Protein AF-A0A921FYN6-F1 (afdb_monomer)

Mean predicted aligned error: 5.29 Å

Structure (mmCIF, N/CA/C/O backbone):
data_AF-A0A921FYN6-F1
#
_entry.id   AF-A0A921FYN6-F1
#
loop_
_atom_site.group_PDB
_atom_site.id
_atom_site.type_symbol
_atom_site.label_atom_id
_atom_site.label_alt_id
_atom_site.label_comp_id
_atom_site.label_asym_id
_atom_site.label_entity_id
_atom_site.label_seq_id
_atom_site.pdbx_PDB_ins_code
_atom_site.Cartn_x
_atom_site.Cartn_y
_atom_site.Cartn_z
_atom_site.o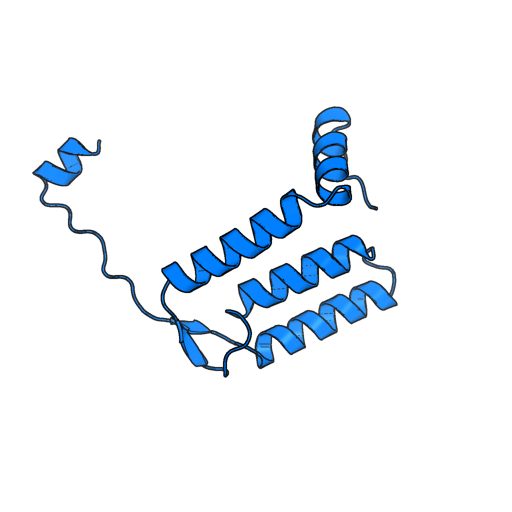ccupancy
_atom_site.B_iso_or_equiv
_atom_site.auth_seq_id
_atom_site.auth_comp_id
_atom_site.auth_asym_id
_atom_site.auth_atom_id
_atom_site.pdbx_PDB_model_num
ATOM 1 N N . ALA A 1 1 ? 32.890 8.183 5.457 1.00 69.12 1 ALA A N 1
ATOM 2 C CA . ALA A 1 1 ? 32.228 7.034 4.801 1.00 69.12 1 ALA A CA 1
ATOM 3 C C . ALA A 1 1 ? 31.982 7.295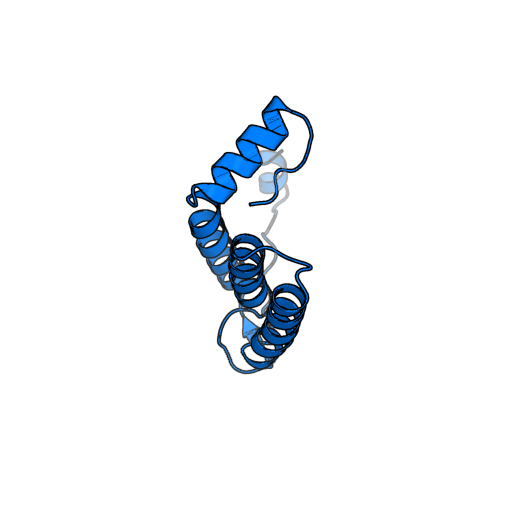 3.312 1.00 69.12 1 ALA A C 1
ATOM 5 O O . ALA A 1 1 ? 32.582 6.605 2.505 1.00 69.12 1 ALA A O 1
ATOM 6 N N . ALA A 1 2 ? 31.196 8.311 2.932 1.00 75.25 2 ALA A N 1
ATOM 7 C CA . ALA A 1 2 ? 30.906 8.604 1.518 1.00 75.25 2 ALA A CA 1
ATOM 8 C C . ALA A 1 2 ? 32.148 8.959 0.667 1.00 75.25 2 ALA A C 1
ATOM 10 O O . ALA A 1 2 ? 32.279 8.459 -0.442 1.00 75.25 2 ALA A O 1
ATOM 11 N N . ILE A 1 3 ? 33.086 9.750 1.208 1.00 80.94 3 ILE A N 1
ATOM 12 C CA . ILE A 1 3 ? 34.342 10.118 0.518 1.00 80.94 3 ILE A CA 1
ATOM 13 C C . ILE A 1 3 ? 35.207 8.878 0.242 1.00 80.94 3 ILE A C 1
ATOM 15 O O . ILE A 1 3 ? 35.655 8.679 -0.876 1.00 80.94 3 ILE A O 1
ATOM 19 N N . ALA A 1 4 ? 35.336 7.977 1.220 1.00 86.44 4 ALA A N 1
ATOM 20 C CA . ALA A 1 4 ? 36.095 6.737 1.054 1.00 86.44 4 ALA A CA 1
ATOM 21 C C . ALA A 1 4 ? 35.503 5.815 -0.031 1.00 86.44 4 ALA A C 1
ATOM 23 O O . ALA A 1 4 ? 36.248 5.205 -0.786 1.00 86.44 4 ALA A O 1
ATOM 24 N N . LEU A 1 5 ? 34.171 5.737 -0.150 1.00 83.25 5 LEU A N 1
ATOM 25 C CA . LEU A 1 5 ? 33.514 4.991 -1.232 1.00 83.25 5 LEU A CA 1
ATOM 26 C C . LEU A 1 5 ? 33.785 5.620 -2.606 1.00 83.25 5 LEU A C 1
ATOM 28 O O . LEU A 1 5 ? 34.020 4.898 -3.573 1.00 83.25 5 LEU A O 1
ATOM 32 N N . PHE A 1 6 ? 33.774 6.953 -2.686 1.00 84.56 6 PHE A N 1
ATOM 33 C CA . PHE A 1 6 ? 34.093 7.680 -3.913 1.00 84.56 6 PHE A CA 1
ATOM 34 C C . PHE A 1 6 ? 35.548 7.451 -4.346 1.00 84.56 6 PHE A C 1
ATOM 36 O O . PHE A 1 6 ? 35.785 7.084 -5.495 1.00 84.56 6 PHE A O 1
ATOM 43 N N . ASP A 1 7 ? 36.499 7.565 -3.416 1.00 90.69 7 ASP A N 1
ATOM 44 C CA . ASP A 1 7 ? 37.930 7.355 -3.677 1.00 90.69 7 ASP A CA 1
ATOM 45 C C . ASP A 1 7 ? 38.245 5.905 -4.088 1.00 90.69 7 ASP A C 1
ATOM 47 O O . ASP A 1 7 ? 39.160 5.657 -4.870 1.00 90.69 7 ASP A O 1
ATOM 51 N N . MET A 1 8 ? 37.449 4.936 -3.621 1.00 91.00 8 MET A N 1
ATOM 52 C CA . MET A 1 8 ? 37.520 3.527 -4.037 1.00 91.00 8 MET A CA 1
ATOM 53 C C . MET A 1 8 ? 36.844 3.250 -5.393 1.00 91.00 8 MET A C 1
ATOM 55 O O . MET A 1 8 ? 36.764 2.096 -5.815 1.00 91.00 8 MET A O 1
ATOM 59 N N . GLY A 1 9 ? 36.349 4.281 -6.086 1.00 88.88 9 GLY A N 1
ATOM 60 C CA . GLY A 1 9 ? 35.737 4.149 -7.407 1.00 88.88 9 GLY A CA 1
ATOM 61 C C . GLY A 1 9 ? 34.361 3.485 -7.384 1.00 88.88 9 GLY A C 1
ATOM 62 O O . GLY A 1 9 ? 33.988 2.821 -8.356 1.00 88.88 9 GLY A O 1
ATOM 63 N N . TYR A 1 10 ? 33.607 3.636 -6.288 1.00 85.88 10 TYR A N 1
ATOM 64 C CA . TYR A 1 10 ? 32.267 3.066 -6.166 1.00 85.88 10 TYR A CA 1
ATOM 65 C C . TYR A 1 10 ? 31.375 3.484 -7.341 1.00 85.88 10 TYR A C 1
ATOM 67 O O . TYR A 1 10 ? 31.162 4.670 -7.605 1.00 85.88 10 TYR A O 1
ATOM 75 N N . LYS A 1 11 ? 30.802 2.488 -8.018 1.00 83.44 11 LYS A N 1
ATOM 76 C CA . LYS A 1 11 ? 29.727 2.666 -8.992 1.00 83.44 11 LYS A CA 1
ATOM 77 C C . LYS A 1 11 ? 28.443 2.137 -8.383 1.00 83.44 11 LYS A C 1
ATOM 79 O O . LYS A 1 11 ? 28.416 1.014 -7.885 1.00 83.44 11 LYS A O 1
ATOM 84 N N . ALA A 1 12 ? 27.387 2.943 -8.441 1.00 81.56 12 ALA A N 1
ATOM 85 C CA . ALA A 1 12 ? 26.071 2.490 -8.021 1.00 81.56 12 ALA A CA 1
ATOM 86 C C . ALA A 1 12 ? 25.659 1.248 -8.840 1.00 81.56 12 ALA A C 1
ATOM 88 O O . ALA A 1 12 ? 25.915 1.219 -10.051 1.00 81.56 12 ALA A O 1
ATOM 89 N N . PRO A 1 13 ? 25.049 0.231 -8.205 1.00 82.44 13 PRO A N 1
ATOM 90 C CA . PRO A 1 13 ? 24.549 -0.938 -8.914 1.00 82.44 13 PRO A CA 1
ATOM 91 C C . PRO A 1 13 ? 23.529 -0.517 -9.977 1.00 82.44 13 PRO A C 1
ATOM 93 O O . PRO A 1 13 ? 22.774 0.443 -9.791 1.00 82.44 13 PRO A O 1
ATOM 96 N N . GLN A 1 14 ? 23.523 -1.222 -11.110 1.00 81.12 14 GLN A N 1
ATOM 97 C CA . GLN A 1 14 ? 22.507 -0.996 -12.133 1.00 81.12 14 GLN A CA 1
ATOM 98 C C . GLN A 1 14 ? 21.149 -1.440 -11.599 1.00 81.12 14 GLN A C 1
ATOM 100 O O . GLN A 1 14 ? 21.019 -2.515 -11.020 1.00 81.12 14 GLN A O 1
ATOM 105 N N . ARG A 1 15 ? 20.139 -0.593 -11.797 1.00 83.62 15 ARG A N 1
ATOM 106 C CA . ARG A 1 15 ? 18.761 -0.916 -11.438 1.00 83.62 15 ARG A CA 1
ATOM 107 C C . ARG A 1 15 ? 18.235 -1.953 -12.420 1.00 83.62 15 ARG A C 1
ATOM 109 O O . ARG A 1 15 ? 18.120 -1.671 -13.612 1.00 83.62 15 ARG A O 1
ATOM 116 N N . GLU A 1 16 ? 17.930 -3.140 -11.918 1.00 88.12 16 GLU A N 1
ATOM 117 C CA . GLU A 1 16 ? 17.335 -4.206 -12.716 1.00 88.12 16 GLU A CA 1
ATOM 118 C C . GLU A 1 16 ? 15.814 -4.066 -12.763 1.00 88.12 16 GLU A C 1
ATOM 120 O O . GLU A 1 16 ? 15.176 -3.565 -11.832 1.00 88.12 16 GLU A O 1
ATOM 125 N N . LYS A 1 17 ? 15.233 -4.511 -13.878 1.00 94.94 17 LYS A N 1
ATOM 126 C CA . LYS A 1 17 ? 13.783 -4.617 -14.011 1.00 94.94 17 LYS A CA 1
ATOM 127 C C . LYS A 1 17 ? 13.322 -5.969 -13.503 1.00 94.94 17 LYS A C 1
ATOM 129 O O . LYS A 1 17 ? 13.968 -6.978 -13.772 1.00 94.94 17 LYS A O 1
ATOM 134 N N . PHE A 1 18 ? 12.172 -5.997 -12.845 1.00 95.62 18 PHE A N 1
ATOM 135 C CA . PHE A 1 18 ? 11.582 -7.229 -12.332 1.00 95.62 18 PHE A CA 1
ATOM 136 C C . PHE A 1 18 ? 10.088 -7.310 -12.656 1.00 95.62 18 PHE A C 1
ATOM 138 O O . PHE A 1 18 ? 9.429 -6.276 -12.801 1.00 95.62 18 PHE A O 1
ATOM 145 N N . PRO A 1 19 ? 9.547 -8.530 -12.813 1.00 97.25 19 PRO A N 1
ATOM 146 C CA . PRO A 1 19 ? 8.142 -8.721 -13.128 1.00 97.25 19 PRO A CA 1
ATOM 147 C C . PRO A 1 19 ? 7.263 -8.466 -11.903 1.00 97.25 19 PRO A C 1
ATOM 149 O O . PRO A 1 19 ? 7.600 -8.873 -10.791 1.00 97.25 19 PRO A O 1
ATOM 152 N N . VAL A 1 20 ? 6.096 -7.861 -12.121 1.00 97.69 20 VAL A N 1
ATOM 153 C CA . VAL A 1 20 ? 5.058 -7.700 -11.092 1.00 97.69 20 VAL A CA 1
ATOM 154 C C . VAL A 1 20 ? 3.815 -8.529 -11.397 1.00 97.69 20 VAL A C 1
ATOM 156 O O . VAL A 1 20 ? 3.557 -8.924 -12.536 1.00 97.69 20 VAL A O 1
ATOM 159 N N . THR A 1 21 ? 3.024 -8.805 -10.362 1.00 97.00 21 THR A N 1
ATOM 160 C CA . THR A 1 21 ? 1.785 -9.593 -10.474 1.00 97.00 21 THR A CA 1
ATOM 161 C C . THR A 1 21 ? 0.629 -8.799 -11.087 1.00 97.00 21 THR A C 1
ATOM 163 O O . THR A 1 21 ? -0.283 -9.386 -11.679 1.00 97.00 21 THR A O 1
ATOM 166 N N . GLY A 1 22 ? 0.672 -7.471 -10.984 1.00 96.94 22 GLY A N 1
ATOM 167 C CA . GLY A 1 22 ? -0.257 -6.558 -11.630 1.00 96.94 22 GLY A CA 1
ATOM 168 C C . GLY A 1 22 ? -1.708 -6.748 -11.185 1.00 96.94 22 GLY A C 1
ATOM 169 O O . GLY A 1 22 ? -1.993 -7.171 -10.062 1.00 96.94 22 GLY A O 1
ATOM 170 N N . ASP A 1 23 ? -2.646 -6.499 -12.096 1.00 96.44 23 ASP A N 1
ATOM 171 C CA . ASP A 1 23 ? -4.091 -6.552 -11.834 1.00 96.44 23 ASP A CA 1
ATOM 172 C C . ASP A 1 23 ? -4.553 -7.879 -11.214 1.00 96.44 23 ASP A C 1
ATOM 174 O O . ASP A 1 23 ? -5.414 -7.898 -10.332 1.00 96.44 23 ASP A O 1
ATOM 178 N N . SER A 1 24 ? -3.957 -8.996 -11.636 1.00 96.75 24 SER A N 1
ATOM 179 C CA . SER A 1 24 ? -4.298 -10.325 -11.114 1.00 96.75 24 SER A CA 1
ATOM 180 C C . SER A 1 24 ? -3.918 -10.496 -9.636 1.00 96.75 24 SER A C 1
ATOM 182 O O . SER A 1 24 ? -4.706 -11.015 -8.836 1.00 96.75 24 SER A O 1
ATOM 184 N N . GLY A 1 25 ? -2.738 -10.001 -9.248 1.00 97.06 25 GLY A N 1
ATOM 185 C CA . GLY A 1 25 ? -2.281 -9.994 -7.861 1.00 97.06 25 GLY A CA 1
ATOM 186 C C . GLY A 1 25 ? -3.117 -9.050 -7.004 1.00 97.06 25 GLY A C 1
ATOM 187 O O . GLY A 1 25 ? -3.537 -9.422 -5.907 1.00 97.06 25 GLY A O 1
ATOM 188 N N . TYR A 1 26 ? -3.434 -7.867 -7.540 1.00 97.94 26 TYR A N 1
ATOM 189 C CA . TYR A 1 26 ? -4.308 -6.901 -6.882 1.00 97.94 26 TYR A CA 1
ATOM 190 C C . TYR A 1 26 ? -5.683 -7.497 -6.569 1.00 97.94 26 TYR A C 1
ATOM 192 O O . TYR A 1 26 ? -6.131 -7.444 -5.425 1.00 97.94 26 TYR A O 1
ATOM 200 N N . ALA A 1 27 ? -6.335 -8.108 -7.564 1.00 97.62 27 ALA A N 1
ATOM 201 C CA . ALA A 1 27 ? -7.654 -8.712 -7.403 1.00 97.62 27 ALA A CA 1
ATOM 202 C C . ALA A 1 27 ? -7.650 -9.832 -6.352 1.00 97.62 27 ALA A C 1
ATOM 204 O O . ALA A 1 27 ? -8.546 -9.895 -5.513 1.00 97.62 27 ALA A O 1
ATOM 205 N N . THR A 1 28 ? -6.615 -10.675 -6.350 1.00 97.75 28 THR A N 1
ATOM 206 C CA . THR A 1 28 ? -6.473 -11.769 -5.377 1.00 97.75 28 THR A CA 1
ATOM 207 C C . THR A 1 28 ? -6.372 -11.237 -3.945 1.00 97.75 28 THR A C 1
ATOM 209 O O . THR A 1 28 ? -7.094 -11.689 -3.056 1.00 97.75 28 THR A O 1
ATOM 212 N N . MET A 1 29 ? -5.518 -10.236 -3.714 1.00 97.75 29 MET A N 1
ATOM 213 C CA . MET A 1 29 ? -5.373 -9.612 -2.394 1.00 97.75 29 MET A CA 1
ATOM 214 C C . MET A 1 29 ? -6.636 -8.855 -1.971 1.00 97.75 29 MET A C 1
ATOM 216 O O . MET A 1 29 ? -7.021 -8.903 -0.803 1.00 97.75 29 MET A O 1
ATOM 220 N N . LEU A 1 30 ? -7.305 -8.193 -2.918 1.00 97.44 30 LEU A N 1
ATOM 221 C CA . LEU A 1 30 ? -8.555 -7.484 -2.676 1.00 97.44 30 LEU A CA 1
ATOM 222 C C . LEU A 1 30 ? -9.662 -8.437 -2.218 1.00 97.44 30 LEU A C 1
ATOM 224 O O . LEU A 1 30 ? -10.337 -8.140 -1.238 1.00 97.44 30 LEU A O 1
ATOM 228 N N . LEU A 1 31 ? -9.810 -9.595 -2.868 1.00 98.06 31 LEU A N 1
ATOM 229 C CA . LEU A 1 31 ? -10.765 -10.626 -2.451 1.00 98.06 31 LEU A CA 1
ATOM 230 C C . LEU A 1 31 ? -10.501 -11.096 -1.015 1.00 98.06 31 LEU A C 1
ATOM 232 O O . LEU A 1 31 ? -11.439 -11.221 -0.230 1.00 98.06 31 LEU A O 1
ATOM 236 N N . GLY A 1 32 ? -9.232 -11.303 -0.650 1.00 97.62 32 GLY A N 1
ATOM 237 C CA . GLY A 1 32 ? -8.851 -11.649 0.721 1.00 97.62 32 GLY A CA 1
ATOM 238 C C . GLY A 1 32 ? -9.219 -10.556 1.730 1.00 97.62 32 GLY A C 1
ATOM 239 O O . GLY A 1 32 ? -9.832 -10.844 2.757 1.00 97.62 32 GLY A O 1
ATOM 240 N N . ALA A 1 33 ? -8.905 -9.296 1.420 1.00 97.75 33 ALA A N 1
ATOM 241 C CA . ALA A 1 33 ? -9.204 -8.158 2.287 1.00 97.75 33 ALA A CA 1
ATOM 242 C C . ALA A 1 33 ? -10.717 -7.944 2.474 1.00 97.75 33 ALA A C 1
ATOM 244 O O . ALA A 1 33 ? -11.179 -7.756 3.599 1.00 97.75 33 ALA A O 1
ATOM 245 N N . GLU A 1 34 ? -11.498 -8.027 1.395 1.00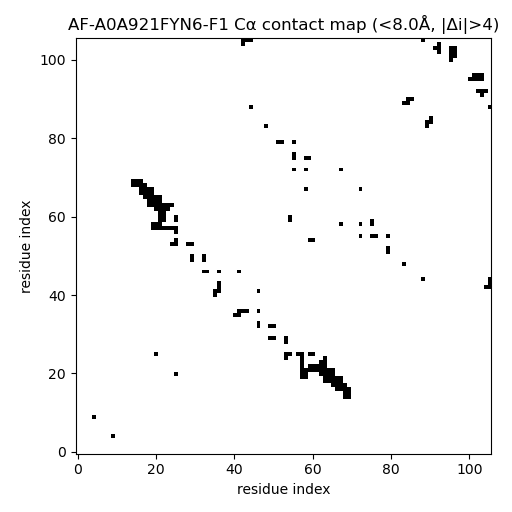 98.00 34 GLU A N 1
ATOM 246 C CA . GLU A 1 34 ? -12.964 -7.959 1.454 1.00 98.00 34 GLU A CA 1
ATOM 247 C C . GLU A 1 34 ? -13.532 -9.127 2.273 1.00 98.00 34 GLU A C 1
ATOM 249 O O . GLU A 1 34 ? -14.398 -8.927 3.122 1.00 98.00 34 GLU A O 1
ATOM 254 N N . GLY A 1 35 ? -12.987 -10.337 2.111 1.00 98.25 35 GLY A N 1
ATOM 255 C CA . GLY A 1 35 ? -13.348 -11.493 2.932 1.00 98.25 35 GLY A CA 1
ATOM 256 C C . GLY A 1 35 ? -13.132 -11.247 4.427 1.00 98.25 35 GLY A C 1
ATOM 257 O O . GLY A 1 35 ? -14.025 -11.527 5.229 1.00 98.25 35 GLY A O 1
ATOM 258 N N . MET A 1 36 ? -11.990 -10.669 4.814 1.00 97.50 36 MET A N 1
ATOM 259 C CA . MET A 1 36 ? -11.698 -10.292 6.206 1.00 97.50 36 MET A CA 1
ATOM 260 C C . MET A 1 36 ? -12.643 -9.204 6.727 1.00 97.50 36 MET A C 1
ATOM 262 O O . MET A 1 36 ? -12.996 -9.203 7.907 1.00 97.50 36 MET A O 1
ATOM 266 N N . PHE A 1 37 ? -13.049 -8.266 5.871 1.00 97.75 37 PHE A N 1
ATOM 267 C CA . PHE A 1 37 ? -13.978 -7.206 6.252 1.00 97.75 37 PHE A CA 1
ATOM 268 C C . PHE A 1 37 ? -15.383 -7.760 6.492 1.00 97.75 37 PHE A C 1
ATOM 270 O O . PHE A 1 37 ? -15.962 -7.540 7.554 1.00 97.75 37 PHE A O 1
ATOM 277 N N . LEU A 1 38 ? 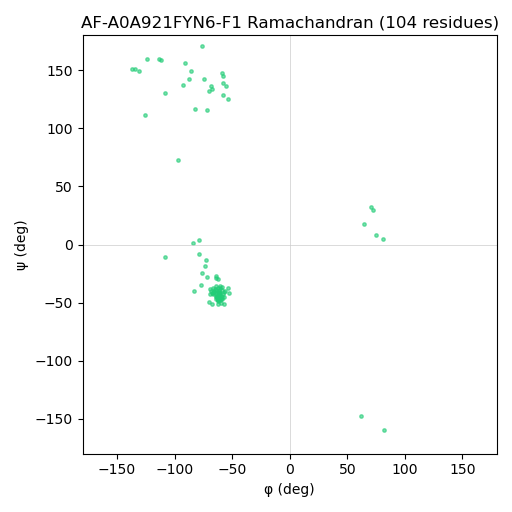-15.898 -8.554 5.550 1.00 97.69 38 LEU A N 1
ATOM 278 C CA . LEU A 1 38 ? -17.229 -9.161 5.628 1.00 97.69 38 LEU A CA 1
ATOM 279 C C . LEU A 1 38 ? -17.378 -10.126 6.810 1.00 97.69 38 LEU A C 1
ATOM 281 O O . LEU A 1 38 ? -18.463 -10.270 7.365 1.00 97.69 38 LEU A O 1
ATOM 285 N N . SER A 1 39 ? -16.286 -10.767 7.219 1.00 97.44 39 SER A N 1
ATOM 286 C CA . SER A 1 39 ? -16.239 -11.637 8.400 1.00 97.44 39 SER A CA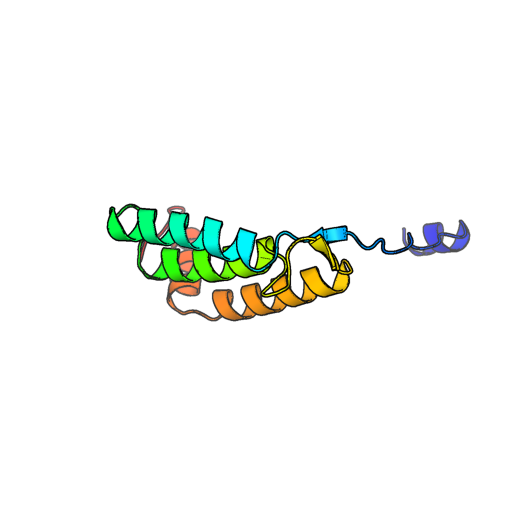 1
ATOM 287 C C . SER A 1 39 ? -16.014 -10.881 9.719 1.00 97.44 39 SER A C 1
ATOM 289 O O . SER A 1 39 ? -15.945 -11.504 10.776 1.00 97.44 39 SER A O 1
ATOM 291 N N . GLY A 1 40 ? -15.904 -9.548 9.686 1.00 95.25 40 GLY A N 1
ATOM 292 C CA . GLY A 1 40 ? -15.709 -8.703 10.867 1.00 95.25 40 GLY A CA 1
ATOM 293 C C . GLY A 1 40 ? -14.295 -8.750 11.457 1.00 95.25 40 GLY A C 1
ATOM 294 O O . GLY A 1 40 ? -14.050 -8.181 12.523 1.00 95.25 40 GLY A O 1
ATOM 295 N N . PHE A 1 41 ? -13.336 -9.394 10.781 1.00 95.56 41 PHE A N 1
ATOM 296 C CA . PHE A 1 41 ? -11.950 -9.490 11.244 1.00 95.56 41 PHE A CA 1
ATOM 297 C C . PHE A 1 41 ? -11.160 -8.197 11.096 1.00 95.56 41 PHE A C 1
ATOM 299 O O . PHE A 1 41 ? -10.138 -8.077 11.771 1.00 95.56 41 PHE A O 1
ATOM 306 N N . ILE A 1 42 ? -11.600 -7.242 10.272 1.00 96.31 42 ILE A N 1
ATOM 307 C CA . ILE A 1 42 ? -10.944 -5.942 10.056 1.00 96.31 42 ILE A CA 1
ATOM 308 C C . ILE A 1 42 ? -11.974 -4.802 10.025 1.00 96.31 42 ILE A C 1
ATOM 310 O O . ILE A 1 42 ? -13.131 -5.024 9.679 1.00 96.31 42 ILE A O 1
ATOM 314 N N . SER A 1 43 ? -11.576 -3.589 10.426 1.00 95.94 43 SER A N 1
ATOM 315 C CA . SER A 1 43 ? -12.441 -2.405 10.323 1.00 95.94 43 SER A CA 1
ATOM 316 C C . SER A 1 43 ? -12.519 -1.885 8.882 1.00 95.94 43 SER A C 1
ATOM 318 O O . SER A 1 43 ? -11.748 -2.279 8.008 1.00 95.94 43 SER A O 1
ATOM 320 N N . GLU A 1 44 ? -13.415 -0.934 8.627 1.00 96.38 44 GLU A N 1
ATOM 321 C CA . GLU A 1 44 ? -13.464 -0.225 7.342 1.00 96.38 44 GLU A CA 1
ATOM 322 C C . GLU A 1 44 ? -12.139 0.501 7.029 1.00 96.38 44 GLU A C 1
ATOM 324 O O . GLU A 1 44 ? -11.679 0.521 5.886 1.00 96.38 44 GLU A O 1
ATOM 329 N N . HIS A 1 45 ? -11.480 1.065 8.051 1.00 96.88 45 HIS A N 1
ATOM 330 C CA . HIS A 1 45 ? -10.183 1.725 7.864 1.00 96.88 45 HIS A CA 1
ATOM 331 C C . HIS A 1 45 ? -9.077 0.720 7.545 1.00 96.88 45 HIS A C 1
ATOM 333 O O . HIS A 1 45 ? -8.234 0.979 6.689 1.00 96.88 45 HIS A O 1
ATOM 339 N N . ASP A 1 46 ? -9.106 -0.448 8.188 1.00 96.69 46 ASP A N 1
ATOM 340 C CA . ASP A 1 46 ? -8.191 -1.546 7.872 1.00 96.69 46 ASP A CA 1
ATOM 341 C C . ASP A 1 46 ? -8.376 -2.014 6.419 1.00 96.69 46 ASP A C 1
ATOM 343 O O . ASP A 1 46 ? -7.388 -2.211 5.714 1.00 96.69 46 ASP A O 1
ATOM 347 N N . LEU A 1 47 ? -9.622 -2.117 5.935 1.00 97.75 47 LEU A N 1
ATOM 348 C CA . LEU A 1 47 ? -9.912 -2.438 4.534 1.00 97.75 47 LEU A CA 1
ATOM 349 C C . LEU A 1 47 ? -9.342 -1.375 3.582 1.00 97.75 47 LEU A C 1
ATOM 351 O O . LEU A 1 47 ? -8.739 -1.714 2.563 1.00 97.75 47 LEU A O 1
ATOM 355 N N . LYS A 1 48 ? -9.483 -0.085 3.912 1.00 97.31 48 LYS A N 1
ATOM 356 C CA . LYS A 1 48 ? -8.897 1.017 3.129 1.00 97.31 48 LYS A CA 1
ATOM 357 C C . LYS A 1 48 ? -7.370 0.909 3.047 1.00 97.31 48 LYS A C 1
ATOM 359 O O . LYS A 1 48 ? -6.809 1.052 1.959 1.00 97.31 48 LYS A O 1
ATOM 364 N N . ILE A 1 49 ? -6.705 0.611 4.166 1.00 97.31 49 ILE A N 1
ATOM 365 C CA . ILE A 1 49 ? -5.254 0.374 4.209 1.00 97.31 49 ILE A CA 1
ATOM 366 C C . ILE A 1 49 ? -4.887 -0.852 3.361 1.00 97.31 49 ILE A C 1
ATOM 368 O O . ILE A 1 49 ? -3.993 -0.766 2.520 1.00 97.31 49 ILE A O 1
ATOM 372 N N . ALA A 1 50 ? -5.606 -1.966 3.523 1.00 97.69 50 ALA A N 1
ATOM 373 C CA . ALA A 1 50 ? -5.367 -3.204 2.784 1.00 97.69 50 ALA A CA 1
ATOM 374 C C . ALA A 1 50 ? -5.486 -3.005 1.265 1.00 97.69 50 ALA A C 1
ATOM 376 O O . ALA A 1 50 ? -4.656 -3.513 0.518 1.00 97.69 50 ALA A O 1
ATOM 377 N N . LYS A 1 51 ? -6.449 -2.198 0.798 1.00 97.69 51 LYS A N 1
ATOM 378 C CA . LYS A 1 51 ? -6.599 -1.838 -0.624 1.00 97.69 51 LYS A CA 1
ATOM 379 C C . LYS A 1 51 ? -5.381 -1.091 -1.173 1.00 97.69 51 LYS A C 1
ATOM 381 O O . LYS A 1 51 ? -4.950 -1.382 -2.287 1.00 97.69 51 LYS A O 1
ATOM 386 N N . LYS A 1 52 ? -4.821 -0.142 -0.415 1.00 97.75 52 LYS A N 1
ATOM 387 C CA . LYS A 1 52 ? -3.601 0.585 -0.811 1.00 97.75 52 LYS A CA 1
ATOM 388 C C . LYS A 1 52 ? -2.371 -0.328 -0.788 1.00 97.75 52 LYS A C 1
ATOM 390 O O . LYS A 1 52 ? -1.604 -0.311 -1.744 1.00 97.75 52 LYS A O 1
ATOM 395 N N . LEU A 1 53 ? -2.229 -1.172 0.237 1.00 97.44 53 LEU A N 1
ATOM 396 C CA . LEU A 1 53 ? -1.154 -2.168 0.311 1.00 97.44 53 LEU A CA 1
ATOM 397 C C . LEU A 1 53 ? -1.208 -3.153 -0.859 1.00 97.44 53 LEU A C 1
ATOM 399 O O . LEU A 1 53 ? -0.195 -3.367 -1.514 1.00 97.44 53 LEU A O 1
ATOM 403 N N . ALA A 1 54 ? -2.386 -3.698 -1.165 1.00 98.00 54 ALA A N 1
ATOM 404 C CA . ALA A 1 54 ? -2.573 -4.607 -2.289 1.00 98.00 54 ALA A CA 1
ATOM 405 C C . ALA A 1 54 ? -2.149 -3.967 -3.617 1.00 98.00 54 ALA A C 1
ATOM 407 O O . ALA A 1 54 ? -1.511 -4.625 -4.429 1.00 98.00 54 ALA A O 1
ATOM 408 N N . PHE A 1 55 ? -2.478 -2.689 -3.828 1.00 97.88 55 PHE A N 1
ATOM 409 C CA . PHE A 1 55 ? -2.109 -1.960 -5.044 1.00 97.88 55 PHE A CA 1
ATOM 410 C C . PHE A 1 55 ? -0.595 -1.765 -5.171 1.00 97.88 55 PHE A C 1
ATOM 412 O O . PHE A 1 55 ? -0.042 -1.931 -6.253 1.00 97.88 55 PHE A O 1
ATOM 419 N N . VAL A 1 56 ? 0.087 -1.444 -4.071 1.00 97.75 56 VAL A N 1
ATOM 420 C CA . VAL A 1 56 ? 1.549 -1.310 -4.068 1.00 97.75 56 VAL A CA 1
ATOM 421 C C . VAL A 1 56 ? 2.211 -2.666 -4.298 1.00 97.75 56 VAL A C 1
ATOM 423 O O . VAL A 1 56 ? 3.023 -2.798 -5.205 1.00 97.75 56 VAL A O 1
ATOM 426 N N . LEU A 1 57 ? 1.828 -3.693 -3.535 1.00 97.00 57 LEU A N 1
ATOM 427 C CA . LEU A 1 57 ? 2.428 -5.030 -3.614 1.00 97.00 57 LEU A CA 1
ATOM 428 C C . LEU A 1 57 ? 2.196 -5.710 -4.967 1.00 97.00 57 LEU A C 1
ATOM 430 O O . LEU A 1 57 ? 3.002 -6.539 -5.385 1.00 97.00 57 LEU A O 1
ATOM 434 N N . SER A 1 58 ? 1.114 -5.364 -5.667 1.00 97.62 58 SER A N 1
ATOM 435 C CA . SER A 1 58 ? 0.868 -5.861 -7.018 1.00 97.62 58 SER A CA 1
ATOM 436 C C . SER A 1 58 ? 1.673 -5.137 -8.095 1.00 97.62 58 SER A C 1
ATOM 438 O O . SER A 1 58 ? 1.651 -5.560 -9.246 1.00 97.62 58 SER A O 1
ATOM 440 N N . GLY A 1 59 ? 2.374 -4.051 -7.763 1.00 96.50 59 GLY A N 1
ATOM 441 C CA . GLY A 1 59 ? 3.001 -3.176 -8.751 1.00 96.50 59 GLY A CA 1
ATOM 442 C C . GLY A 1 59 ? 1.983 -2.369 -9.555 1.00 96.50 59 GLY A C 1
ATOM 443 O O . GLY A 1 59 ? 2.198 -2.095 -10.731 1.00 96.50 59 GLY A O 1
ATOM 444 N N . GLY A 1 60 ? 0.855 -2.014 -8.936 1.00 94.06 60 GLY A N 1
ATOM 445 C CA . GLY A 1 60 ? -0.199 -1.213 -9.541 1.00 94.06 60 GLY A CA 1
ATOM 446 C C . GLY A 1 60 ? -1.159 -2.007 -10.428 1.00 94.06 60 GLY A C 1
ATOM 447 O O . GLY A 1 60 ? -1.305 -3.226 -10.299 1.00 94.06 60 GLY A O 1
ATOM 448 N N . LYS A 1 61 ? -1.846 -1.279 -11.318 1.00 92.56 61 LYS A N 1
ATOM 449 C CA . LYS A 1 61 ? -2.801 -1.819 -12.296 1.00 92.56 61 LYS A CA 1
ATOM 450 C C . LYS A 1 61 ? -2.145 -2.011 -13.658 1.00 92.56 61 LYS A C 1
ATOM 452 O O . LYS A 1 61 ? -2.330 -1.208 -14.573 1.00 92.56 61 LYS A O 1
ATOM 457 N N . VAL A 1 62 ? -1.293 -3.023 -13.742 1.00 96.44 62 VAL A N 1
ATOM 458 C CA . VAL A 1 62 ? -0.574 -3.399 -14.965 1.00 96.44 62 VAL A CA 1
ATOM 459 C C . VAL A 1 62 ? -0.848 -4.866 -15.304 1.00 96.44 62 VAL A C 1
ATOM 461 O O . VAL A 1 62 ? -1.236 -5.632 -14.420 1.00 96.44 62 VAL A O 1
ATOM 464 N N . PRO A 1 63 ? -0.637 -5.304 -16.556 1.00 97.38 63 PRO A N 1
ATOM 465 C CA . PRO A 1 63 ? -0.724 -6.719 -16.897 1.00 97.38 63 PRO A CA 1
ATOM 466 C C . PRO A 1 63 ? 0.259 -7.570 -16.081 1.00 97.38 63 PRO A C 1
ATOM 468 O O . PRO A 1 63 ? 1.364 -7.127 -15.753 1.00 97.38 63 PRO A O 1
ATOM 471 N N . TYR A 1 64 ? -0.125 -8.811 -15.785 1.00 96.94 64 TYR A N 1
ATOM 472 C CA . TYR A 1 64 ? 0.750 -9.780 -15.122 1.00 96.94 64 TYR A CA 1
ATOM 473 C C . TYR A 1 64 ? 2.069 -9.968 -15.886 1.00 96.94 64 TYR A C 1
ATOM 475 O O . TYR A 1 64 ? 2.073 -10.106 -17.109 1.00 96.94 64 TYR A O 1
ATOM 483 N N . GLY A 1 65 ? 3.186 -10.001 -15.158 1.00 96.44 65 GLY A N 1
ATOM 484 C CA . GLY A 1 65 ? 4.521 -10.194 -15.724 1.00 96.44 65 GLY A CA 1
ATOM 485 C C . GLY A 1 65 ? 5.137 -8.926 -16.322 1.00 96.44 65 GLY A C 1
ATOM 486 O O . GLY A 1 65 ? 6.231 -8.993 -16.879 1.00 96.44 65 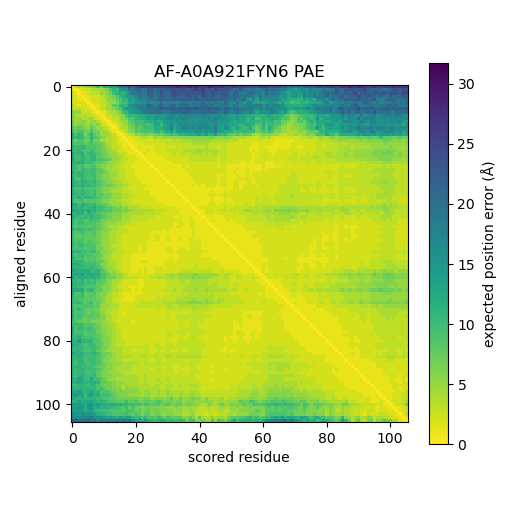GLY A O 1
ATOM 487 N N . THR A 1 66 ? 4.474 -7.769 -16.195 1.00 97.31 66 THR A N 1
ATOM 488 C CA . THR A 1 66 ? 5.040 -6.479 -16.613 1.00 97.31 66 THR A CA 1
ATOM 489 C C . THR A 1 66 ? 6.349 -6.218 -15.872 1.00 97.31 66 THR A C 1
ATOM 491 O O . THR A 1 66 ? 6.391 -6.297 -14.646 1.00 97.31 66 THR A O 1
ATOM 494 N N . LEU A 1 67 ? 7.412 -5.900 -16.614 1.00 97.38 67 LEU A N 1
ATOM 495 C CA . LEU A 1 67 ? 8.714 -5.558 -16.049 1.00 97.38 67 LEU A CA 1
ATOM 496 C C . LEU A 1 67 ? 8.739 -4.087 -15.625 1.00 97.38 67 LEU A C 1
ATOM 498 O O . LEU A 1 67 ? 8.647 -3.197 -16.472 1.00 97.38 67 LEU A O 1
ATOM 502 N N . VAL A 1 68 ? 8.905 -3.838 -14.329 1.00 95.69 68 VAL A N 1
ATOM 503 C CA . VAL A 1 68 ? 8.994 -2.489 -13.753 1.00 95.69 68 VAL A CA 1
ATOM 504 C C . VAL A 1 68 ? 10.381 -2.232 -13.179 1.00 95.69 68 VAL A C 1
ATOM 506 O O . VAL A 1 68 ? 11.136 -3.160 -12.896 1.00 95.69 68 VAL A O 1
ATOM 509 N N . GLU A 1 69 ? 10.722 -0.958 -13.022 1.00 95.00 69 GLU A N 1
ATOM 510 C CA . GLU A 1 69 ? 11.954 -0.523 -12.363 1.00 95.00 69 GLU A CA 1
ATOM 511 C C . GLU A 1 69 ? 11.713 -0.306 -10.865 1.00 95.00 69 GLU A C 1
ATOM 513 O O . GLU A 1 69 ? 10.606 0.019 -10.444 1.00 95.00 69 GLU A O 1
ATOM 518 N N . GLU A 1 70 ? 12.767 -0.393 -10.055 1.00 93.31 70 GLU A N 1
ATOM 519 C CA . GLU A 1 70 ? 12.700 -0.107 -8.613 1.00 93.31 70 GLU A CA 1
ATOM 520 C C . GLU A 1 70 ? 12.072 1.266 -8.314 1.00 93.31 70 GLU A C 1
ATOM 522 O O . GLU A 1 70 ? 11.225 1.393 -7.433 1.00 9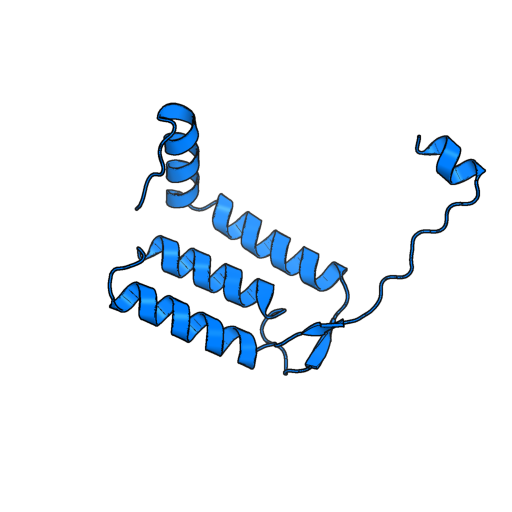3.31 70 GLU A O 1
ATOM 527 N N . GLN A 1 71 ? 12.429 2.290 -9.098 1.00 94.19 71 GLN A N 1
ATOM 528 C CA . GLN A 1 71 ? 11.917 3.647 -8.901 1.00 94.19 71 GLN A CA 1
ATOM 529 C C . GLN A 1 71 ? 10.391 3.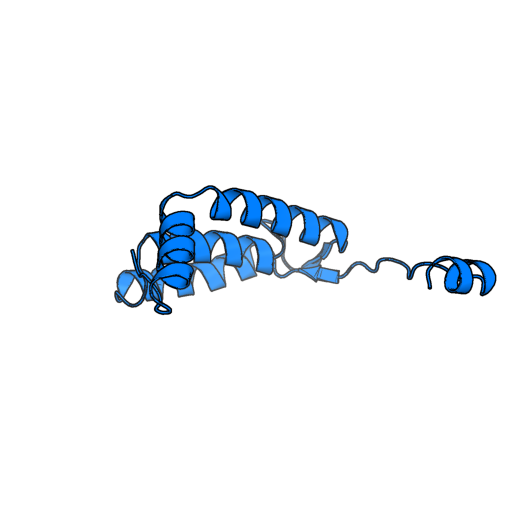722 -9.030 1.00 94.19 71 GLN A C 1
ATOM 531 O O . GLN A 1 71 ? 9.755 4.453 -8.277 1.00 94.19 71 GLN A O 1
ATOM 536 N N . TYR A 1 72 ? 9.809 2.932 -9.935 1.00 95.62 72 TYR A N 1
ATOM 537 C CA . TYR A 1 72 ? 8.362 2.856 -10.106 1.00 95.62 72 TYR A CA 1
ATOM 538 C C . TYR A 1 72 ? 7.679 2.351 -8.829 1.00 95.62 72 TYR A C 1
ATOM 540 O O . TYR A 1 72 ? 6.705 2.947 -8.376 1.00 95.62 72 TYR A O 1
ATOM 548 N N . MET A 1 73 ? 8.224 1.304 -8.203 1.00 96.25 73 MET A N 1
ATOM 549 C CA . MET A 1 73 ? 7.680 0.778 -6.947 1.00 96.25 73 MET A CA 1
ATOM 550 C C . MET A 1 73 ? 7.831 1.773 -5.796 1.00 96.25 73 MET A C 1
ATOM 552 O O . MET A 1 73 ? 6.874 1.992 -5.059 1.00 96.25 73 MET A O 1
ATOM 556 N N . LEU A 1 74 ? 8.989 2.433 -5.685 1.00 96.31 74 LEU A N 1
ATOM 557 C CA . LEU A 1 74 ? 9.219 3.466 -4.669 1.00 96.31 74 LEU A CA 1
ATOM 558 C C . LEU A 1 74 ? 8.240 4.638 -4.808 1.00 96.31 74 LEU A C 1
ATOM 560 O O . LEU A 1 74 ? 7.780 5.195 -3.810 1.00 96.31 74 LEU A O 1
ATOM 564 N N . ASP A 1 75 ? 7.895 5.016 -6.039 1.00 97.75 75 ASP A N 1
ATOM 565 C CA . ASP A 1 75 ? 6.918 6.072 -6.284 1.00 97.75 75 ASP A CA 1
ATOM 566 C C . ASP A 1 75 ? 5.498 5.646 -5.871 1.00 97.75 75 ASP A C 1
ATOM 568 O O . ASP A 1 75 ? 4.790 6.447 -5.250 1.00 97.75 75 ASP A O 1
ATOM 572 N N . LEU A 1 76 ? 5.105 4.391 -6.138 1.00 97.69 76 LEU A N 1
ATOM 573 C CA . LEU A 1 76 ? 3.837 3.819 -5.661 1.00 97.69 76 LEU A CA 1
ATOM 574 C C . LEU A 1 76 ? 3.779 3.763 -4.128 1.00 97.69 76 LEU A C 1
ATOM 576 O O . LEU A 1 76 ? 2.785 4.178 -3.528 1.00 97.69 76 LEU A O 1
ATOM 580 N N . GLU A 1 77 ? 4.846 3.286 -3.486 1.00 97.81 77 GLU A N 1
ATOM 581 C CA . GLU A 1 77 ? 4.968 3.233 -2.026 1.00 97.81 77 GLU A CA 1
ATOM 582 C C . GLU A 1 77 ? 4.843 4.622 -1.406 1.00 97.81 77 GLU A C 1
ATOM 584 O O . GLU A 1 77 ? 4.083 4.815 -0.453 1.00 97.81 77 GLU A O 1
ATOM 589 N N . ARG A 1 78 ? 5.546 5.610 -1.971 1.00 98.19 78 ARG A N 1
ATOM 590 C CA . ARG A 1 78 ? 5.507 6.992 -1.491 1.00 98.19 78 ARG A CA 1
ATOM 591 C C . ARG A 1 78 ? 4.102 7.578 -1.587 1.00 98.19 78 ARG A C 1
ATOM 593 O O . ARG A 1 78 ? 3.649 8.198 -0.627 1.00 98.19 78 ARG A O 1
ATOM 600 N N . GLU A 1 79 ? 3.413 7.404 -2.714 1.00 97.88 79 GLU A N 1
ATOM 601 C CA . GLU A 1 79 ? 2.040 7.905 -2.885 1.00 97.88 79 GLU A CA 1
ATOM 602 C C . GLU A 1 79 ? 1.081 7.250 -1.886 1.00 97.88 79 GLU A C 1
ATOM 604 O O . GLU A 1 79 ? 0.355 7.951 -1.175 1.00 97.88 79 GLU A O 1
ATOM 609 N N . ALA A 1 80 ? 1.127 5.921 -1.763 1.00 97.56 80 ALA A N 1
ATOM 610 C CA . ALA A 1 80 ? 0.289 5.186 -0.825 1.00 97.56 80 ALA A CA 1
ATOM 611 C C . ALA A 1 80 ? 0.561 5.592 0.631 1.00 97.56 80 ALA A C 1
ATOM 613 O O . ALA A 1 80 ? -0.381 5.832 1.388 1.00 97.56 80 ALA A O 1
ATOM 614 N N . PHE A 1 81 ? 1.831 5.719 1.020 1.00 97.38 81 PHE A N 1
ATOM 615 C CA . PHE A 1 81 ? 2.218 6.134 2.364 1.00 97.38 81 PHE A CA 1
ATOM 616 C C . PHE A 1 81 ? 1.728 7.547 2.684 1.00 97.38 81 PHE A C 1
ATOM 618 O O . PHE A 1 81 ? 1.066 7.746 3.702 1.00 97.38 81 PHE A O 1
ATOM 625 N N . LEU A 1 82 ? 2.003 8.519 1.806 1.00 97.69 82 LEU A N 1
ATOM 626 C CA . LEU A 1 82 ? 1.582 9.909 2.003 1.00 97.69 82 LEU A CA 1
ATOM 627 C C . LEU A 1 82 ? 0.056 10.031 2.074 1.00 97.69 82 LEU A C 1
ATOM 629 O O . LEU A 1 82 ? -0.466 10.766 2.911 1.00 97.69 82 LEU A O 1
ATOM 633 N N . SER A 1 83 ? -0.664 9.266 1.250 1.00 96.75 83 SER A N 1
ATOM 634 C CA . SER A 1 83 ? -2.123 9.202 1.308 1.00 96.75 83 SER A CA 1
ATOM 635 C C . SER A 1 83 ? -2.619 8.641 2.645 1.00 96.75 83 SER A C 1
ATOM 637 O O . SER A 1 83 ? -3.529 9.214 3.236 1.00 96.75 83 SER A O 1
ATOM 639 N N . LEU A 1 84 ? -2.030 7.552 3.148 1.00 97.56 84 LEU A N 1
ATOM 640 C CA . LEU A 1 84 ? -2.493 6.885 4.370 1.00 97.56 84 LEU A CA 1
ATOM 641 C C . LEU A 1 84 ? -2.096 7.614 5.656 1.00 97.56 84 LEU A C 1
ATOM 643 O O . LEU A 1 84 ? -2.858 7.585 6.624 1.00 97.56 84 LEU A O 1
ATOM 647 N N . VAL A 1 85 ? -0.924 8.249 5.697 1.00 96.75 85 VAL A N 1
ATOM 648 C CA . VAL A 1 85 ? -0.443 8.965 6.891 1.00 96.75 85 VAL A CA 1
ATOM 649 C C . VAL A 1 85 ? -1.230 10.256 7.138 1.00 96.75 85 VAL A C 1
ATOM 651 O O . VAL A 1 85 ? -1.391 10.680 8.284 1.00 96.75 85 VAL A O 1
ATOM 654 N N . ALA A 1 86 ? -1.773 10.856 6.076 1.00 95.81 86 ALA A N 1
ATOM 655 C CA . ALA A 1 86 ? -2.639 12.027 6.159 1.00 95.81 86 ALA A CA 1
ATOM 656 C C . ALA A 1 86 ? -4.047 11.707 6.703 1.00 95.81 86 ALA A C 1
ATOM 658 O O . ALA A 1 86 ? -4.780 12.619 7.080 1.00 95.81 86 ALA A O 1
ATOM 659 N N . GLU A 1 87 ? -4.439 10.431 6.776 1.00 96.94 87 GLU A N 1
ATOM 660 C CA . GLU A 1 87 ? -5.767 10.041 7.251 1.00 96.94 87 GLU A CA 1
ATOM 661 C C . GLU A 1 87 ? -5.927 10.275 8.765 1.00 96.94 87 GLU A C 1
ATOM 663 O O . GLU A 1 87 ? -5.111 9.782 9.557 1.00 96.94 87 GLU A O 1
ATOM 668 N N . PRO A 1 88 ? -7.028 10.911 9.217 1.00 96.94 88 PRO A N 1
ATOM 669 C CA . PRO A 1 88 ? -7.261 11.173 10.638 1.00 96.94 88 PRO A CA 1
ATOM 670 C C . PRO A 1 88 ? -7.233 9.910 11.505 1.00 96.94 88 PRO A C 1
ATOM 672 O O . PRO A 1 88 ? -6.660 9.914 12.594 1.00 96.94 88 PRO A O 1
ATOM 675 N N . LYS A 1 89 ? -7.801 8.796 11.020 1.00 97.00 89 LYS A N 1
ATOM 676 C CA . LYS A 1 89 ? -7.786 7.515 11.745 1.00 97.00 89 LYS A CA 1
ATOM 677 C C . LYS A 1 89 ? -6.365 6.965 11.902 1.00 97.00 89 LYS A C 1
ATOM 679 O O . LYS A 1 89 ? -6.035 6.464 12.973 1.00 97.00 89 LYS A O 1
ATOM 684 N N . SER A 1 90 ? -5.504 7.112 10.892 1.00 96.50 90 SER A N 1
ATOM 685 C CA . SER A 1 90 ? -4.091 6.717 10.980 1.00 96.50 90 SER A CA 1
ATOM 686 C C . SER A 1 90 ? -3.345 7.554 12.021 1.00 96.50 90 SER A C 1
ATOM 688 O O . SER A 1 90 ? -2.652 7.000 12.873 1.00 96.50 90 SER A O 1
ATOM 690 N N . GLN A 1 91 ? -3.552 8.874 12.023 1.00 97.06 91 GLN A N 1
ATOM 691 C CA . GLN A 1 91 ? -2.953 9.772 13.016 1.00 97.06 91 GLN A CA 1
ATOM 692 C C . GLN A 1 91 ? -3.426 9.456 14.438 1.00 97.06 91 GLN A C 1
ATOM 694 O O . GLN A 1 91 ? -2.614 9.380 15.358 1.00 97.06 91 GLN A O 1
ATOM 699 N N . GLN A 1 92 ? -4.718 9.176 14.621 1.00 96.56 92 GLN A N 1
ATOM 700 C CA . GLN A 1 92 ? -5.267 8.744 15.908 1.00 96.56 92 GLN A CA 1
ATOM 701 C C . GLN A 1 92 ? -4.652 7.428 16.388 1.00 96.56 92 GLN A C 1
ATOM 703 O O . GLN A 1 92 ? -4.341 7.300 17.572 1.00 96.56 92 GLN A O 1
ATOM 708 N N . ARG A 1 93 ? -4.456 6.452 15.490 1.00 96.44 93 ARG A N 1
ATOM 709 C CA . ARG A 1 93 ? -3.805 5.179 15.828 1.00 96.44 93 ARG A CA 1
ATOM 710 C C . ARG A 1 93 ? -2.360 5.383 16.264 1.00 96.44 93 ARG A C 1
ATOM 712 O O . ARG A 1 93 ? -1.973 4.836 17.295 1.00 96.44 93 ARG A O 1
ATOM 719 N N . MET A 1 94 ? -1.597 6.204 15.538 1.00 95.94 94 MET A N 1
ATOM 720 C CA . MET A 1 94 ? -0.226 6.563 15.918 1.00 95.94 94 MET A CA 1
ATOM 721 C C . MET A 1 94 ? -0.192 7.258 17.283 1.00 95.94 94 MET A C 1
ATOM 723 O O . MET A 1 94 ? 0.522 6.812 18.177 1.00 95.94 94 MET A O 1
ATOM 727 N N . GLN A 1 95 ? -1.021 8.286 17.487 1.00 96.75 95 GLN A N 1
ATOM 728 C CA . GLN A 1 95 ? -1.098 9.014 18.755 1.00 96.75 95 GLN A CA 1
ATOM 729 C C . GLN A 1 95 ? -1.463 8.087 19.920 1.00 96.75 95 GLN A C 1
ATOM 731 O O . GLN A 1 95 ? -0.847 8.136 20.982 1.00 96.75 95 GLN A O 1
ATOM 736 N N . HIS A 1 96 ? -2.460 7.222 19.735 1.00 96.81 96 HIS A N 1
ATOM 737 C CA . HIS A 1 96 ? -2.893 6.300 20.777 1.00 96.81 96 HIS A CA 1
ATOM 738 C C . HIS A 1 96 ? -1.807 5.278 21.116 1.00 96.81 96 HIS A C 1
ATOM 740 O O . HIS A 1 96 ? -1.590 5.006 22.295 1.00 96.81 96 HIS A O 1
ATOM 746 N N . MET A 1 97 ? -1.107 4.751 20.107 1.00 96.25 97 MET A N 1
ATOM 747 C CA . MET A 1 97 ? 0.024 3.850 20.313 1.00 96.25 97 MET A CA 1
ATOM 748 C C . MET A 1 97 ? 1.131 4.536 21.120 1.00 96.25 97 MET A C 1
ATOM 750 O O . MET A 1 97 ? 1.590 3.976 22.110 1.00 96.25 97 MET A O 1
ATOM 754 N N . LEU A 1 98 ? 1.506 5.766 20.752 1.00 96.62 98 LEU A N 1
ATOM 755 C CA . LEU A 1 98 ? 2.552 6.532 21.437 1.00 96.62 98 LEU A CA 1
ATOM 756 C C . LEU A 1 98 ? 2.186 6.873 22.888 1.00 96.62 98 LEU A C 1
ATOM 758 O O . LEU A 1 98 ? 3.043 6.822 23.763 1.00 96.62 98 LEU A O 1
ATOM 762 N N . VAL A 1 99 ? 0.920 7.206 23.157 1.00 97.00 9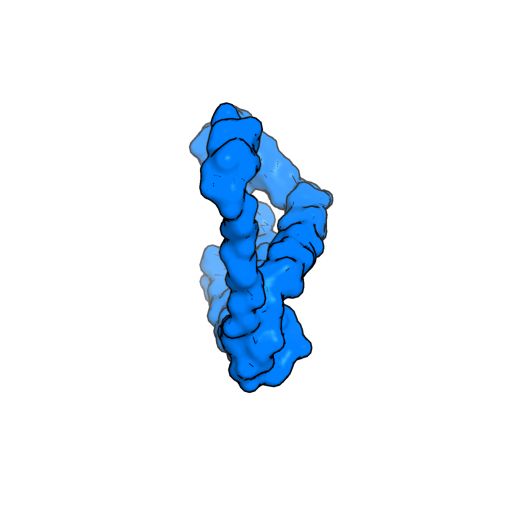9 VAL A N 1
ATOM 763 C CA . VAL A 1 99 ? 0.471 7.623 24.497 1.00 97.00 99 VAL A CA 1
ATOM 764 C C . VAL A 1 99 ? 0.163 6.435 25.407 1.00 97.00 99 VAL A C 1
ATOM 766 O O . VAL A 1 99 ? 0.440 6.491 26.602 1.00 97.00 99 VAL A O 1
ATOM 769 N N . LYS A 1 100 ? -0.461 5.375 24.880 1.00 95.19 100 LYS A N 1
ATOM 770 C CA . LYS A 1 100 ? -0.998 4.269 25.694 1.00 95.19 100 LYS A CA 1
ATOM 771 C C . LYS A 1 100 ? -0.212 2.967 25.574 1.00 95.19 100 LYS A C 1
ATOM 773 O O . LYS A 1 100 ? -0.500 2.034 26.322 1.00 95.19 100 LYS A O 1
ATOM 778 N N . GLY A 1 101 ? 0.715 2.866 24.619 1.00 95.00 101 GLY A N 1
ATOM 779 C CA . GLY A 1 101 ? 1.472 1.643 24.339 1.00 95.00 101 GLY A CA 1
ATOM 780 C C . GLY A 1 101 ? 0.614 0.475 23.840 1.00 95.00 101 GLY A C 1
ATOM 781 O O . GLY A 1 101 ? 1.028 -0.677 23.938 1.00 95.00 101 GLY A O 1
ATOM 782 N N . LYS A 1 102 ? -0.608 0.741 23.361 1.00 93.94 102 LYS A N 1
ATOM 783 C CA . LYS A 1 102 ? -1.558 -0.273 22.879 1.00 93.94 102 LYS A CA 1
ATOM 784 C C . LYS A 1 102 ? -2.116 0.132 21.515 1.00 93.94 102 LYS A C 1
ATOM 786 O O . LYS A 1 102 ? -2.254 1.325 21.256 1.00 93.94 102 LYS A O 1
ATOM 791 N N . PRO A 1 103 ? -2.464 -0.821 20.639 1.00 91.06 103 PRO A N 1
ATOM 792 C CA . PRO A 1 103 ? -3.086 -0.500 19.362 1.00 91.06 103 PRO A CA 1
ATOM 793 C C . PRO A 1 103 ? -4.502 0.054 19.556 1.00 91.06 103 PRO A C 1
ATOM 795 O O . PRO A 1 103 ? -5.299 -0.493 20.319 1.00 91.06 103 PRO A O 1
ATOM 798 N N . LEU A 1 104 ? -4.826 1.114 18.815 1.00 92.38 104 LEU A N 1
ATOM 799 C CA . LEU A 1 104 ? -6.199 1.569 18.614 1.00 92.38 104 LEU A CA 1
ATOM 800 C C . LEU A 1 104 ? -6.751 0.933 17.342 1.00 92.38 104 LEU A C 1
ATOM 802 O O . LEU A 1 104 ? -6.069 0.902 16.319 1.00 92.38 104 LEU A O 1
ATOM 806 N N . ARG A 1 105 ? -7.999 0.473 17.393 1.00 84.81 105 ARG A N 1
ATOM 807 C CA . ARG A 1 105 ? -8.680 -0.108 16.239 1.00 84.81 105 ARG A CA 1
ATOM 808 C C . ARG A 1 105 ? -10.004 0.617 16.009 1.00 84.81 105 ARG A C 1
ATOM 810 O O . ARG A 1 105 ? -10.889 0.567 16.856 1.00 84.81 105 ARG A O 1
ATOM 817 N N . ASN A 1 106 ? -10.069 1.355 14.903 1.00 84.56 106 ASN A N 1
ATOM 818 C CA . ASN A 1 106 ? -11.148 2.264 14.489 1.00 84.56 106 ASN A CA 1
ATOM 819 C C . ASN A 1 106 ? -11.339 2.259 12.965 1.00 84.56 106 ASN A C 1
ATOM 821 O O . ASN A 1 106 ? -10.516 1.618 12.271 1.00 84.56 106 ASN A O 1
#

Nearest PDB structures (foldseek):
  7vop-assembly1_F  TM=3.435E-01  e=2.044E+00  Xenopus laevis
  6k4y-assembly1_M  TM=2.501E-01  e=3.392E+00  Tequatrovirus T4

Solvent-accessible surface area (backbone atoms only — not comparable to full-atom values): 5898 Å² total; per-residue (Å²): 110,72,66,62,42,55,77,70,64,67,70,82,78,82,85,62,69,47,67,29,45,3,44,63,40,24,51,54,45,44,54,52,42,51,51,36,37,79,71,65,74,40,43,74,53,50,42,55,51,47,52,48,50,28,33,44,78,8,60,36,88,38,64,65,62,44,70,43,48,62,68,59,52,53,50,44,47,48,53,46,48,58,59,48,61,69,32,68,69,46,44,50,29,52,51,38,28,75,74,67,75,42,87,58,88,102

Sequence (106 aa):
AAIALFDMGYKAPQREKFPVTGDSGYATMLLGAEGMFLSGFISEHDLKIAKKLAFVLSGGKVPYGTLVEEQYMLDLEREAFLSLVAEPKSQQRMQHMLVKGKPLRN

Foldseek 3Di:
DVVVCVVVVDDDDDWFWFWFQAPVQLVVQLVVLVVCVVVVVADPLRSVLSNLVSCLRRLHHDHGGDIDTPVSSVVSVVVSCVVSCPDPVNVVQVVCCVPPVDGDGD

Radius of gyration: 18.58 Å; Cα contacts (8 Å, |Δi|>4): 109; chains: 1; bounding box: 55×24×43 Å

Organism: Sporosarcina psychrophila (NCBI:txid1476)

Secondary structure (DSSP, 8-state):
-HHHHHHTT--PPP--EEE--HHHHHHHHHHHHHHHHHTTSS-HHHHHHHHHHHHHHTTSS--TT-EEEHHHHHHHHHHHHHHHHTSHHHHHHHHHHHHHSS----

pLDDT: mean 94.46, std 5.46, range [69.12, 98.25]